Protein AF-A0A963Q4W6-F1 (afdb_monomer_lite)

Foldseek 3Di:
DQVLLCCCPVVVDDSVCPCVVPPCVVDVQCVQWDWDQDVVQSKIWIDRVNPDIKIWHQDPQPGIDIPDDPDDDDHDDDDDFDPVDDPPVSVDDDDPVPPDPPDDPVVVVVVVVVD

Sequence (115 aa):
AKGVCSAAFVAHRPVEGLLAAEVLPASPVLGLIDVTVHPQDQRVQARFAGWFAREAQWLPSRGCVLDIATGPVRPAVRPQPDLGRPWPQGEAALAPDAWGAGVDRAALQRVVQQA

pLDDT: mean 82.73, std 9.22, range [56.91, 95.19]

Structure (mmCIF, N/CA/C/O backbone):
data_AF-A0A963Q4W6-F1
#
_entry.id   AF-A0A963Q4W6-F1
#
loop_
_atom_site.group_PDB
_atom_site.id
_atom_site.type_symbol
_atom_site.label_atom_id
_atom_site.label_alt_id
_atom_site.label_comp_id
_atom_site.label_asym_id
_atom_site.label_entity_id
_atom_site.label_seq_id
_atom_site.pdbx_PDB_ins_code
_atom_site.Cartn_x
_atom_site.Cartn_y
_atom_site.Cartn_z
_atom_site.occupancy
_atom_site.B_iso_or_equiv
_atom_site.auth_seq_id
_atom_site.auth_comp_id
_atom_site.auth_asym_id
_atom_site.auth_atom_id
_atom_site.pdbx_PDB_model_num
ATOM 1 N N . ALA A 1 1 ? -6.679 -2.323 5.041 1.00 87.19 1 ALA A N 1
ATOM 2 C CA . ALA A 1 1 ? -5.462 -3.166 5.050 1.00 87.19 1 ALA A CA 1
ATOM 3 C C . ALA A 1 1 ? -4.255 -2.471 4.406 1.00 87.19 1 ALA A C 1
ATOM 5 O O . ALA A 1 1 ? -3.398 -2.013 5.147 1.00 87.19 1 ALA A O 1
ATOM 6 N N . LYS A 1 2 ? -4.182 -2.319 3.069 1.00 89.56 2 LYS A N 1
ATOM 7 C CA . LYS A 1 2 ? -2.983 -1.789 2.371 1.00 89.56 2 LYS A CA 1
ATOM 8 C C . LYS A 1 2 ? -2.496 -0.422 2.874 1.00 89.56 2 LYS A C 1
ATOM 10 O O . LYS A 1 2 ? -1.320 -0.299 3.182 1.00 89.56 2 LYS A O 1
ATOM 15 N N . GLY A 1 3 ? -3.382 0.573 2.986 1.00 88.38 3 GLY A N 1
ATOM 16 C CA . GLY A 1 3 ? -3.003 1.914 3.462 1.00 88.38 3 GLY A CA 1
ATOM 17 C C . GLY A 1 3 ? -2.400 1.895 4.870 1.00 88.38 3 GLY A C 1
ATOM 18 O O . GLY A 1 3 ? -1.311 2.415 5.080 1.00 88.38 3 GLY A O 1
ATOM 19 N N . VAL A 1 4 ? -3.055 1.190 5.798 1.00 89.44 4 VAL A N 1
ATOM 20 C CA . VAL A 1 4 ? -2.574 1.002 7.178 1.00 89.44 4 VAL A CA 1
ATOM 21 C C . VAL A 1 4 ? -1.232 0.261 7.212 1.00 89.44 4 VAL A C 1
ATOM 23 O O . VAL A 1 4 ? -0.328 0.691 7.915 1.00 89.44 4 VAL A O 1
ATOM 26 N N . CYS A 1 5 ? -1.061 -0.795 6.408 1.00 92.62 5 CYS A N 1
ATOM 27 C CA . CYS A 1 5 ? 0.218 -1.503 6.277 1.00 92.62 5 CYS A CA 1
ATOM 28 C C . CYS A 1 5 ? 1.333 -0.559 5.809 1.00 92.62 5 CYS A C 1
ATOM 30 O O . CYS A 1 5 ? 2.400 -0.523 6.417 1.00 92.62 5 CYS A O 1
ATOM 32 N N . SER A 1 6 ? 1.096 0.223 4.747 1.00 91.25 6 SER A N 1
ATOM 33 C CA . SER A 1 6 ? 2.100 1.158 4.229 1.00 91.25 6 SER A CA 1
ATOM 34 C C . SER A 1 6 ? 2.462 2.212 5.268 1.00 91.25 6 SER A C 1
ATOM 36 O O . SER A 1 6 ? 3.636 2.504 5.472 1.00 91.25 6 SER A O 1
ATOM 38 N N . ALA A 1 7 ? 1.469 2.762 5.960 1.00 90.44 7 ALA A N 1
ATOM 39 C CA . ALA A 1 7 ? 1.714 3.775 6.968 1.00 90.44 7 ALA A CA 1
ATOM 40 C C . ALA A 1 7 ? 2.501 3.212 8.171 1.00 90.44 7 ALA A C 1
ATOM 42 O O . ALA A 1 7 ? 3.445 3.854 8.623 1.00 90.44 7 ALA A O 1
ATOM 43 N N . ALA A 1 8 ? 2.192 1.991 8.617 1.00 90.94 8 ALA A N 1
ATOM 44 C CA . ALA A 1 8 ? 2.880 1.339 9.731 1.00 90.94 8 ALA A CA 1
ATOM 45 C C . ALA A 1 8 ? 4.301 0.854 9.383 1.00 90.94 8 ALA A C 1
ATOM 47 O O . ALA A 1 8 ? 5.233 1.081 10.148 1.00 90.94 8 ALA A O 1
ATOM 48 N N . PHE A 1 9 ? 4.492 0.190 8.236 1.00 92.25 9 PHE A N 1
ATOM 49 C CA . PHE A 1 9 ? 5.735 -0.542 7.935 1.00 92.25 9 PHE A CA 1
ATOM 50 C C . PHE A 1 9 ? 6.616 0.094 6.857 1.00 92.25 9 PHE A C 1
ATOM 52 O O . PHE A 1 9 ? 7.798 -0.226 6.787 1.00 92.25 9 PHE A O 1
ATOM 59 N N . VAL A 1 10 ? 6.072 0.974 6.008 1.00 90.56 10 VAL A N 1
ATOM 60 C CA . VAL A 1 10 ? 6.873 1.738 5.030 1.00 90.56 10 VAL A CA 1
ATOM 61 C C . VAL A 1 10 ? 7.195 3.124 5.579 1.00 90.56 10 VAL A C 1
ATOM 63 O O . VAL A 1 10 ? 8.341 3.551 5.526 1.00 90.56 10 VAL A O 1
ATOM 66 N N . ALA A 1 11 ? 6.194 3.818 6.123 1.00 90.50 11 ALA A N 1
ATOM 67 C CA . ALA A 1 11 ? 6.359 5.163 6.673 1.00 90.50 11 ALA A CA 1
ATOM 68 C C . ALA A 1 11 ? 6.677 5.186 8.180 1.00 90.50 11 ALA A C 1
ATOM 70 O O . ALA A 1 11 ? 6.863 6.267 8.730 1.00 90.50 11 ALA A O 1
ATOM 71 N N . HIS A 1 12 ? 6.728 4.023 8.844 1.00 89.38 12 HIS A N 1
ATOM 72 C CA . HIS A 1 12 ? 7.035 3.887 10.276 1.00 89.38 12 HIS A CA 1
ATOM 73 C C . HIS A 1 12 ? 6.182 4.777 11.197 1.00 89.38 12 HIS A C 1
ATOM 75 O O . HIS A 1 12 ? 6.663 5.292 12.207 1.00 89.38 12 HIS A O 1
ATOM 81 N N . ARG A 1 13 ? 4.904 4.976 10.856 1.00 89.12 13 ARG A N 1
ATOM 82 C CA . ARG A 1 13 ? 3.974 5.750 11.684 1.00 89.12 13 ARG A CA 1
ATOM 83 C C . ARG A 1 13 ? 3.427 4.897 12.834 1.00 89.12 13 ARG A C 1
ATOM 85 O O . ARG A 1 13 ? 3.189 3.704 12.630 1.00 89.12 13 ARG A O 1
ATOM 92 N N . PRO A 1 14 ? 3.176 5.500 14.012 1.00 87.19 14 PRO A N 1
ATOM 93 C CA . PRO A 1 14 ? 2.494 4.813 15.103 1.00 87.19 14 PRO A CA 1
ATOM 94 C C . PRO A 1 14 ? 1.106 4.363 14.643 1.00 87.19 14 PRO A C 1
ATOM 96 O O . PRO A 1 14 ? 0.402 5.094 13.941 1.00 87.19 14 PRO A O 1
ATOM 99 N N . VAL A 1 15 ? 0.737 3.136 15.002 1.00 80.50 15 VAL A N 1
ATOM 100 C CA . VAL A 1 15 ? -0.537 2.525 14.595 1.00 80.50 15 VAL A CA 1
ATOM 101 C C . VAL A 1 15 ? -1.689 3.124 15.403 1.00 80.50 15 VAL A C 1
ATOM 103 O O . VAL A 1 15 ? -2.813 3.241 14.906 1.00 80.50 15 VAL A O 1
ATOM 106 N N . GLU A 1 16 ? -1.402 3.548 16.632 1.00 79.62 16 GLU A N 1
ATOM 107 C CA . GLU A 1 16 ? -2.330 4.227 17.520 1.00 79.62 16 GLU A CA 1
ATOM 108 C C . GLU A 1 16 ? -2.857 5.506 16.854 1.00 79.62 16 GLU A C 1
ATOM 110 O O . GLU A 1 16 ? -2.107 6.407 16.486 1.00 79.62 16 GLU A O 1
ATOM 115 N N . GLY A 1 17 ? -4.177 5.583 16.665 1.00 74.12 17 GLY A N 1
ATOM 116 C CA . GLY A 1 17 ? -4.837 6.745 16.058 1.00 74.12 17 GLY A CA 1
ATOM 117 C C . GLY A 1 17 ? -4.746 6.832 14.530 1.00 74.12 17 GLY A C 1
ATOM 118 O O . GLY A 1 17 ? -5.390 7.697 13.939 1.00 74.12 17 GLY A O 1
ATOM 119 N N . LEU A 1 18 ? -4.038 5.918 13.861 1.00 77.50 18 LEU A N 1
ATOM 120 C CA . LEU A 1 18 ? -3.833 5.956 12.409 1.00 77.50 18 LEU A CA 1
ATOM 121 C C . LEU A 1 18 ? -5.145 5.835 11.624 1.00 77.50 18 LEU A C 1
ATOM 123 O O . LEU A 1 18 ? -5.367 6.563 10.659 1.00 77.50 18 LEU A O 1
ATOM 127 N N . LEU A 1 19 ? -6.054 4.964 12.068 1.00 75.19 19 LEU A N 1
ATOM 128 C CA . LEU A 1 19 ? -7.390 4.852 11.474 1.00 75.19 19 LEU A CA 1
ATOM 129 C C . LEU A 1 19 ? -8.218 6.126 11.645 1.00 75.19 19 LEU A C 1
ATOM 131 O O . LEU A 1 19 ? -8.892 6.551 10.708 1.00 75.19 19 LEU A O 1
ATOM 135 N N . ALA A 1 20 ? -8.164 6.732 12.830 1.00 76.31 20 ALA A N 1
ATOM 136 C CA . ALA A 1 20 ? -8.914 7.945 13.121 1.00 76.31 20 ALA A CA 1
ATOM 137 C C . ALA A 1 20 ? -8.400 9.140 12.310 1.00 76.31 20 ALA A C 1
ATOM 139 O O . ALA A 1 20 ? -9.199 9.957 11.867 1.00 76.31 20 ALA A O 1
ATOM 140 N N . ALA A 1 21 ? -7.087 9.215 12.081 1.00 73.00 21 ALA A N 1
ATOM 141 C CA . ALA A 1 21 ? -6.466 10.293 11.322 1.00 73.00 21 ALA A CA 1
ATOM 142 C C . ALA A 1 21 ? -6.633 10.142 9.798 1.00 73.00 21 ALA A C 1
ATOM 144 O O . ALA A 1 21 ? -6.843 11.136 9.113 1.00 73.00 21 ALA A O 1
ATOM 145 N N . GLU A 1 22 ? -6.542 8.921 9.261 1.00 68.94 22 GLU A N 1
ATOM 146 C CA . GLU A 1 22 ? -6.397 8.706 7.809 1.00 68.94 22 GLU A CA 1
ATOM 147 C C . GLU A 1 22 ? -7.614 8.041 7.151 1.00 68.94 22 GLU A C 1
ATOM 149 O O . GLU A 1 22 ? -7.811 8.164 5.944 1.00 68.94 22 GLU A O 1
ATOM 154 N N . VAL A 1 23 ? -8.420 7.291 7.910 1.00 70.50 23 VAL A N 1
ATOM 155 C CA . VAL A 1 23 ? -9.465 6.423 7.341 1.00 70.50 23 VAL A CA 1
ATOM 156 C C . VAL A 1 23 ? -10.863 6.949 7.643 1.00 70.50 23 VAL A C 1
ATOM 158 O O . VAL A 1 23 ? -11.664 7.111 6.726 1.00 70.50 23 VAL A O 1
ATOM 161 N N . LEU A 1 24 ? -11.166 7.253 8.904 1.00 73.44 24 LEU A N 1
ATOM 162 C CA . LEU A 1 24 ? -12.500 7.715 9.307 1.00 73.44 24 LEU A CA 1
ATOM 163 C C . LEU A 1 24 ? -12.939 9.052 8.674 1.00 73.44 24 LEU A C 1
ATOM 165 O O . LEU A 1 24 ? -14.122 9.163 8.349 1.00 73.44 24 LEU A O 1
ATOM 169 N N . PRO A 1 25 ? -12.052 10.039 8.424 1.00 78.12 25 PRO A N 1
ATOM 170 C CA . PRO A 1 25 ? -12.452 11.282 7.763 1.00 78.12 25 PRO A CA 1
ATOM 171 C C . PRO A 1 25 ? -12.914 11.079 6.316 1.00 78.12 25 PRO A C 1
ATOM 173 O O . PRO A 1 25 ? -13.700 11.876 5.812 1.00 78.12 25 PRO A O 1
ATOM 176 N N . ALA A 1 26 ? -12.452 10.016 5.643 1.00 77.69 26 ALA A N 1
ATOM 177 C CA . ALA A 1 26 ? -12.830 9.736 4.260 1.00 77.69 26 ALA A CA 1
ATOM 178 C C . ALA A 1 26 ? -14.282 9.245 4.144 1.00 77.69 26 ALA A C 1
ATOM 180 O O . ALA A 1 26 ? -14.953 9.539 3.156 1.00 77.69 26 ALA A O 1
ATOM 181 N N . SER A 1 27 ? -14.775 8.490 5.135 1.00 76.50 27 SER A N 1
ATOM 182 C CA . SER A 1 27 ? -16.191 8.132 5.246 1.00 76.50 27 SER A CA 1
ATOM 183 C C . SER A 1 27 ? -16.524 7.517 6.615 1.00 76.50 27 SER A C 1
ATOM 185 O O . SER A 1 27 ? -15.831 6.589 7.044 1.00 76.50 27 SER A O 1
ATOM 187 N N . PRO A 1 28 ? -17.642 7.913 7.257 1.00 77.06 28 PRO A N 1
ATOM 188 C CA . PRO A 1 28 ? -18.101 7.320 8.516 1.00 77.06 28 PRO A CA 1
ATOM 189 C C . PRO A 1 28 ? -18.358 5.809 8.432 1.00 77.06 28 PRO A C 1
ATOM 191 O O . PRO A 1 28 ? -18.192 5.098 9.421 1.00 77.06 28 PRO A O 1
ATOM 194 N N . VAL A 1 29 ? -18.725 5.291 7.250 1.00 79.44 29 VAL A N 1
ATOM 195 C CA . VAL A 1 29 ? -18.993 3.853 7.049 1.00 79.44 29 VAL A CA 1
ATOM 196 C C . VAL A 1 29 ? -17.745 2.993 7.266 1.00 79.44 29 VAL A C 1
ATOM 198 O O . VAL A 1 29 ? -17.848 1.815 7.600 1.00 79.44 29 VAL A O 1
ATOM 201 N N . LEU A 1 30 ? -16.553 3.580 7.117 1.00 73.56 30 LEU A N 1
ATOM 202 C CA . LEU A 1 30 ? -15.282 2.890 7.325 1.00 73.56 30 LEU A CA 1
ATOM 203 C C . LEU A 1 30 ? -15.023 2.590 8.808 1.00 73.56 30 LEU A C 1
ATOM 205 O O . LEU A 1 30 ? -14.176 1.753 9.103 1.00 73.56 30 LEU A O 1
ATOM 209 N N . GLY A 1 31 ? -15.787 3.188 9.731 1.00 74.75 31 GLY A N 1
ATOM 210 C CA . GLY A 1 31 ? -15.786 2.814 11.149 1.00 74.75 31 GLY A CA 1
ATOM 211 C C . GLY A 1 31 ? -16.310 1.401 11.424 1.00 74.75 31 GLY A C 1
ATOM 212 O O . GLY A 1 31 ? -16.059 0.861 12.494 1.00 74.75 31 GLY A O 1
ATOM 213 N N . LEU A 1 32 ? -16.986 0.772 10.456 1.00 80.19 32 LEU A N 1
ATOM 214 C CA . LEU A 1 32 ? -17.405 -0.636 10.526 1.00 80.19 32 LEU A CA 1
ATOM 215 C C . LEU A 1 32 ? -16.277 -1.620 10.168 1.00 80.19 32 LEU A C 1
ATOM 217 O O . LEU A 1 32 ? -16.495 -2.836 10.147 1.00 80.19 32 LEU A O 1
ATOM 221 N N . ILE A 1 33 ? -15.095 -1.105 9.818 1.00 81.44 33 ILE A N 1
ATOM 222 C CA . ILE A 1 33 ? -13.931 -1.915 9.482 1.00 81.44 33 ILE A CA 1
ATOM 223 C C . ILE A 1 33 ? -13.120 -2.149 10.747 1.00 81.44 33 ILE A C 1
ATOM 225 O O . ILE A 1 33 ? -12.501 -1.229 11.275 1.00 81.44 33 ILE A O 1
ATOM 229 N N . ASP A 1 34 ? -13.062 -3.405 11.169 1.00 85.75 34 ASP A N 1
ATOM 230 C CA . ASP A 1 34 ? -12.108 -3.833 12.182 1.00 85.75 34 ASP A CA 1
ATOM 231 C C . ASP A 1 34 ? -10.736 -4.031 11.528 1.00 85.75 34 ASP A C 1
ATOM 233 O O . ASP A 1 34 ? -10.627 -4.682 10.482 1.00 85.75 34 ASP A O 1
ATOM 237 N N . VAL A 1 35 ? -9.690 -3.438 12.102 1.00 87.56 35 VAL A N 1
ATOM 238 C CA . VAL A 1 35 ? -8.321 -3.549 11.588 1.00 87.56 35 VAL A CA 1
ATOM 239 C C . VAL A 1 35 ? -7.403 -4.042 12.683 1.00 87.56 35 VAL A C 1
ATOM 241 O O . VAL A 1 35 ? -7.226 -3.399 13.713 1.00 87.56 35 VAL A O 1
ATOM 244 N N . THR A 1 36 ? -6.734 -5.148 12.396 1.00 89.44 36 THR A N 1
ATOM 245 C CA . THR A 1 36 ? -5.735 -5.744 13.273 1.00 89.44 36 THR A CA 1
ATOM 246 C C . THR A 1 36 ? -4.367 -5.628 12.617 1.00 89.44 36 THR A C 1
ATOM 248 O O . THR A 1 36 ? -4.181 -6.011 11.458 1.00 89.44 36 THR A O 1
ATOM 251 N N . VAL A 1 37 ? -3.395 -5.096 13.353 1.00 89.81 37 VAL A N 1
ATOM 252 C CA . VAL A 1 37 ? -1.991 -5.063 12.932 1.00 89.81 37 VAL A CA 1
ATOM 253 C C . VAL A 1 37 ? -1.248 -6.177 13.657 1.00 89.81 37 VAL A C 1
ATOM 255 O O . VAL A 1 37 ? -1.352 -6.305 14.872 1.00 89.81 37 VAL A O 1
ATOM 258 N N . HIS A 1 38 ? -0.496 -6.976 12.907 1.00 90.88 38 HIS A N 1
ATOM 259 C CA . HIS A 1 38 ? 0.378 -8.037 13.396 1.00 90.88 38 HIS A CA 1
ATOM 260 C C . HIS A 1 38 ? 1.831 -7.592 13.174 1.00 90.88 38 HIS A C 1
ATOM 262 O O . HIS A 1 38 ? 2.358 -7.773 12.072 1.00 90.88 38 HIS A O 1
ATOM 268 N N . PRO A 1 39 ? 2.490 -6.978 14.175 1.00 88.50 39 PRO A N 1
ATOM 269 C CA . PRO A 1 39 ? 3.813 -6.387 13.984 1.00 88.50 39 PRO A CA 1
ATOM 270 C C . PRO A 1 39 ? 4.890 -7.429 13.676 1.00 88.50 39 PRO A C 1
ATOM 272 O O . PRO A 1 39 ? 5.749 -7.176 12.840 1.00 88.50 39 PRO A O 1
ATOM 275 N N . GLN A 1 40 ? 4.815 -8.606 14.309 1.00 88.94 40 GLN A N 1
ATOM 276 C CA . GLN A 1 40 ? 5.788 -9.688 14.112 1.00 88.94 40 GLN A CA 1
ATOM 277 C C . GLN A 1 40 ? 5.766 -10.238 12.679 1.00 88.94 40 GLN A C 1
ATOM 279 O O . GLN A 1 40 ? 6.820 -10.455 12.092 1.00 88.94 40 GLN A O 1
ATOM 284 N N . ASP A 1 41 ? 4.572 -10.376 12.097 1.00 88.12 41 ASP A N 1
ATOM 285 C CA . ASP A 1 41 ? 4.376 -10.872 10.727 1.00 88.12 41 ASP A CA 1
ATOM 286 C C . ASP A 1 41 ? 4.422 -9.749 9.671 1.00 88.12 41 ASP A C 1
ATOM 288 O O . ASP A 1 41 ? 4.195 -9.999 8.483 1.00 88.12 41 ASP A O 1
ATOM 292 N N . GLN A 1 42 ? 4.632 -8.503 10.119 1.00 92.12 42 GLN A N 1
ATOM 293 C CA . GLN A 1 42 ? 4.566 -7.266 9.335 1.00 92.12 42 GLN A CA 1
ATOM 294 C C . GLN A 1 42 ? 3.324 -7.212 8.431 1.00 92.12 42 GLN A C 1
ATOM 296 O O . GLN A 1 42 ? 3.378 -6.925 7.231 1.00 92.12 42 GLN A O 1
ATOM 301 N N . ARG A 1 43 ? 2.177 -7.532 9.034 1.00 91.06 43 ARG A N 1
ATOM 302 C CA . ARG A 1 43 ? 0.916 -7.816 8.348 1.00 91.06 43 ARG A CA 1
ATOM 303 C C . ARG A 1 43 ? -0.231 -7.019 8.951 1.00 91.06 43 ARG A C 1
ATOM 305 O O . ARG A 1 43 ? -0.263 -6.763 10.149 1.00 91.06 43 ARG A O 1
ATOM 312 N N . VAL A 1 44 ? -1.196 -6.640 8.123 1.00 91.88 44 VAL A N 1
ATOM 313 C CA . VAL A 1 44 ? -2.426 -5.952 8.520 1.00 91.88 44 VAL A CA 1
ATOM 314 C C . VAL A 1 44 ? -3.626 -6.671 7.931 1.00 91.88 44 VAL A C 1
ATOM 316 O O . VAL A 1 44 ? -3.750 -6.778 6.710 1.00 91.88 44 VAL A O 1
ATOM 319 N N . GLN A 1 45 ? -4.551 -7.073 8.792 1.00 91.56 45 GLN A N 1
ATOM 320 C CA . GLN A 1 45 ? -5.846 -7.608 8.402 1.00 91.56 45 GLN A CA 1
ATOM 321 C C . GLN A 1 45 ? -6.917 -6.529 8.578 1.00 91.56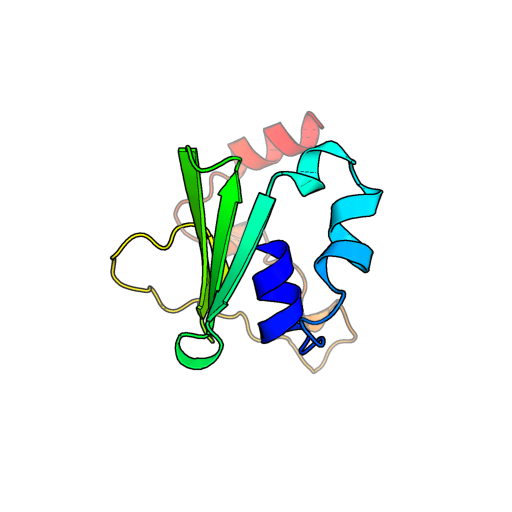 45 GLN A C 1
ATOM 323 O O . GLN A 1 45 ? -6.905 -5.791 9.557 1.00 91.56 45 GLN A O 1
ATOM 328 N N . ALA A 1 46 ? -7.833 -6.409 7.620 1.00 89.31 46 ALA A N 1
ATOM 329 C CA . ALA A 1 46 ? -9.009 -5.554 7.735 1.00 89.31 46 ALA A CA 1
ATOM 330 C C . ALA A 1 46 ? -10.269 -6.360 7.416 1.00 89.31 46 ALA A C 1
ATOM 332 O O . ALA A 1 46 ? -10.317 -7.024 6.378 1.00 89.31 46 ALA A O 1
ATOM 333 N N . ARG A 1 47 ? -11.280 -6.292 8.282 1.00 88.25 47 ARG A N 1
ATOM 334 C CA . ARG A 1 47 ? -12.548 -7.014 8.143 1.00 88.25 47 ARG A CA 1
ATOM 335 C C . ARG A 1 47 ? -13.702 -6.030 8.046 1.00 88.25 47 ARG A C 1
ATOM 337 O O . ARG A 1 47 ? -13.904 -5.233 8.952 1.00 88.25 47 ARG A O 1
ATOM 344 N N . PHE A 1 48 ? -14.488 -6.110 6.975 1.00 82.00 48 PHE A N 1
ATOM 345 C CA . PHE A 1 48 ? -15.707 -5.308 6.848 1.00 82.00 48 PHE A CA 1
ATOM 346 C C . PHE A 1 48 ? -16.886 -6.060 7.469 1.00 82.00 48 PHE A C 1
ATOM 348 O O . PHE A 1 48 ? -17.265 -7.122 6.966 1.00 82.00 48 PHE A O 1
ATOM 355 N N . ALA A 1 49 ? -17.422 -5.538 8.578 1.00 73.00 49 ALA A N 1
ATOM 356 C CA . ALA A 1 49 ? -18.593 -6.064 9.291 1.00 73.00 49 ALA A CA 1
ATOM 357 C C . ALA A 1 49 ? -18.557 -7.575 9.631 1.00 73.00 49 ALA A C 1
ATOM 359 O O . ALA A 1 49 ? -19.592 -8.164 9.922 1.00 73.00 49 ALA A O 1
ATOM 360 N N . GLY A 1 50 ? -17.383 -8.220 9.587 1.00 67.00 50 GLY A N 1
ATOM 361 C CA . GLY A 1 50 ? -17.185 -9.652 9.850 1.00 67.00 50 GLY A CA 1
ATOM 362 C C . GLY A 1 50 ? -17.184 -10.580 8.624 1.00 67.00 50 GLY A C 1
ATOM 363 O O . GLY A 1 50 ? -16.727 -11.715 8.763 1.00 67.00 50 GLY A O 1
ATOM 364 N N . TRP A 1 51 ? -17.600 -10.112 7.440 1.00 68.56 51 TRP A N 1
ATOM 365 C CA . TRP A 1 51 ? -17.926 -10.970 6.283 1.00 68.56 51 TRP A CA 1
ATOM 366 C C . TRP A 1 51 ? -16.749 -11.157 5.324 1.00 68.56 51 TRP A C 1
ATOM 368 O O . TRP A 1 51 ? -16.526 -12.252 4.818 1.00 68.56 51 TRP A O 1
ATOM 378 N N . PHE A 1 52 ? -15.968 -10.097 5.097 1.00 74.25 52 PHE A N 1
ATOM 379 C CA . PHE A 1 52 ? -14.852 -10.111 4.151 1.00 74.25 52 PHE A CA 1
ATOM 380 C C . PHE A 1 52 ? -13.582 -9.617 4.831 1.00 74.25 52 PHE A C 1
ATOM 382 O O . PHE A 1 52 ? -13.532 -8.481 5.305 1.00 74.25 52 PHE A O 1
ATOM 389 N N . ALA A 1 53 ? -12.563 -10.476 4.873 1.00 82.00 53 ALA A N 1
ATOM 390 C CA . ALA A 1 53 ? -11.229 -10.127 5.334 1.00 82.00 53 ALA A CA 1
ATOM 391 C C . ALA A 1 53 ? -10.333 -9.838 4.127 1.00 82.00 53 ALA A C 1
ATOM 393 O O . ALA A 1 53 ? -10.297 -10.607 3.169 1.00 82.00 53 ALA A O 1
ATOM 394 N N . ARG A 1 54 ? -9.611 -8.722 4.181 1.00 88.19 54 ARG A N 1
ATOM 395 C CA . ARG A 1 54 ? -8.545 -8.383 3.237 1.00 88.19 54 ARG A CA 1
ATOM 396 C C . ARG A 1 54 ? -7.258 -8.244 4.014 1.00 88.19 54 ARG A C 1
ATOM 398 O O . ARG A 1 54 ? -7.242 -7.627 5.082 1.00 88.19 54 ARG A O 1
ATOM 405 N N . GLU A 1 55 ? -6.187 -8.782 3.465 1.00 91.19 55 GLU A N 1
ATOM 406 C CA . GLU A 1 55 ? -4.897 -8.805 4.136 1.00 91.19 55 GLU A CA 1
ATOM 407 C C . GLU A 1 55 ? -3.874 -8.020 3.330 1.00 91.19 55 GLU A C 1
ATOM 409 O O . GLU A 1 55 ? -3.862 -8.058 2.104 1.00 91.19 55 GLU A O 1
ATOM 414 N N . ALA A 1 56 ? -3.016 -7.278 4.018 1.00 92.75 56 ALA A N 1
ATOM 415 C CA . ALA A 1 56 ? -1.828 -6.703 3.420 1.00 92.75 56 ALA A CA 1
ATOM 416 C C . ALA A 1 56 ? -0.601 -7.100 4.229 1.00 92.75 56 ALA A C 1
ATOM 418 O O . ALA A 1 56 ? -0.629 -7.034 5.454 1.00 92.75 56 ALA A O 1
ATOM 419 N N . GLN A 1 57 ? 0.483 -7.452 3.551 1.00 92.88 57 GLN A N 1
ATOM 420 C CA . GLN A 1 57 ? 1.753 -7.775 4.189 1.00 92.88 57 GLN A CA 1
ATOM 421 C C . GLN A 1 57 ? 2.867 -6.938 3.578 1.00 92.88 57 GLN A C 1
ATOM 423 O O . GLN A 1 57 ? 2.921 -6.732 2.359 1.00 92.88 57 GLN A O 1
ATOM 428 N N . TRP A 1 58 ? 3.739 -6.430 4.441 1.00 91.81 58 TRP A N 1
ATOM 429 C CA . TRP A 1 58 ? 4.953 -5.755 4.034 1.00 91.81 58 TRP A CA 1
ATOM 430 C C . TRP A 1 58 ? 5.983 -6.776 3.574 1.00 91.81 58 TRP A C 1
ATOM 432 O O . TRP A 1 58 ? 6.255 -7.769 4.241 1.00 91.81 58 TRP A O 1
ATOM 442 N N . LEU A 1 59 ? 6.571 -6.504 2.418 1.00 87.88 59 LEU A N 1
ATOM 443 C CA . LEU A 1 59 ? 7.665 -7.271 1.863 1.00 87.88 59 LEU A CA 1
ATOM 444 C C . LEU A 1 59 ? 8.812 -6.315 1.536 1.00 87.88 59 LEU A C 1
ATOM 446 O O . LEU A 1 59 ? 8.575 -5.338 0.816 1.00 87.88 59 LEU A O 1
ATOM 450 N N . PRO A 1 60 ? 10.057 -6.616 1.945 1.00 82.94 60 PRO A N 1
ATOM 451 C CA . PRO A 1 60 ? 11.195 -5.719 1.742 1.00 82.94 60 PRO A CA 1
ATOM 452 C C . PRO A 1 60 ? 11.369 -5.232 0.295 1.00 82.94 60 PRO A C 1
ATOM 454 O O . PRO A 1 60 ? 11.735 -4.086 0.053 1.00 82.94 60 PRO A O 1
ATOM 457 N N . SER A 1 61 ? 11.081 -6.087 -0.689 1.00 80.50 61 SER A N 1
ATOM 458 C CA . SER A 1 61 ? 11.256 -5.782 -2.113 1.00 80.50 61 SER A CA 1
ATOM 459 C C . SER A 1 61 ? 10.022 -5.195 -2.805 1.00 80.50 61 SER A C 1
ATOM 461 O O . SER A 1 61 ? 10.140 -4.735 -3.939 1.00 80.50 61 SER A O 1
ATOM 463 N N . ARG A 1 62 ? 8.841 -5.229 -2.171 1.00 82.31 62 ARG A N 1
ATOM 464 C CA . ARG A 1 62 ? 7.558 -4.860 -2.809 1.00 82.31 62 ARG A CA 1
ATOM 465 C C . ARG A 1 62 ? 6.720 -3.862 -2.004 1.00 82.31 62 ARG A C 1
ATOM 467 O O . ARG A 1 62 ? 5.661 -3.448 -2.472 1.00 82.31 62 ARG A O 1
ATOM 474 N N . GLY A 1 63 ? 7.169 -3.480 -0.810 1.00 88.62 63 GLY A N 1
ATOM 475 C CA . GLY A 1 63 ? 6.361 -2.717 0.137 1.00 88.62 63 GLY A CA 1
ATOM 476 C C . GLY A 1 63 ? 5.136 -3.517 0.588 1.00 88.62 63 GLY A C 1
ATOM 477 O O . GLY A 1 63 ? 5.179 -4.744 0.659 1.00 88.62 63 GLY A O 1
ATOM 478 N N . CYS A 1 64 ? 4.032 -2.831 0.885 1.00 91.31 64 CYS A N 1
ATOM 479 C CA . CYS A 1 64 ? 2.792 -3.477 1.313 1.00 91.31 64 CYS A CA 1
ATOM 480 C C . CYS A 1 64 ? 1.945 -3.981 0.137 1.00 91.31 64 CYS A C 1
ATOM 482 O O . CYS A 1 64 ? 1.352 -3.203 -0.628 1.00 91.31 64 CYS A O 1
ATOM 484 N N . VAL A 1 65 ? 1.851 -5.304 0.026 1.00 90.31 65 VAL A N 1
ATOM 485 C CA . VAL A 1 65 ? 1.093 -6.015 -1.009 1.00 90.31 65 VAL A CA 1
ATOM 486 C C . VAL A 1 65 ? -0.229 -6.497 -0.422 1.00 90.31 65 VAL A C 1
ATOM 488 O O . VAL A 1 65 ? -0.246 -7.024 0.684 1.00 90.31 65 VAL A O 1
ATOM 491 N N . LEU A 1 66 ? -1.326 -6.279 -1.151 1.00 90.00 66 LEU A N 1
ATOM 492 C CA . LEU A 1 66 ? -2.661 -6.751 -0.778 1.00 90.00 66 LEU A CA 1
ATOM 493 C C . LEU A 1 66 ? -2.857 -8.178 -1.300 1.00 90.00 66 LEU A C 1
ATOM 495 O O . LEU A 1 66 ? -2.477 -8.439 -2.439 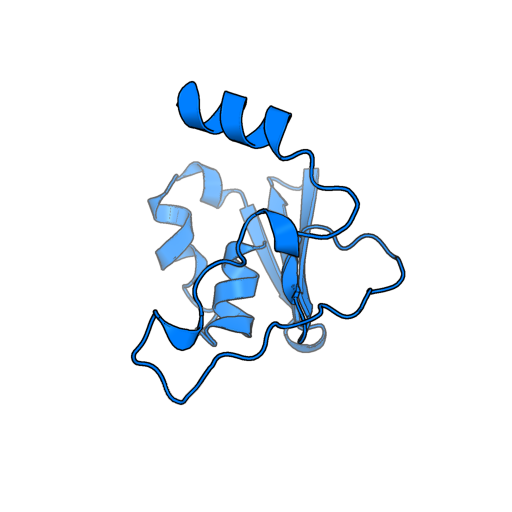1.00 90.00 66 LEU A O 1
ATOM 499 N N . ASP A 1 67 ? -3.462 -9.041 -0.486 1.00 80.38 67 ASP A N 1
ATOM 500 C CA . ASP A 1 67 ? -3.876 -10.404 -0.824 1.00 80.38 67 ASP A CA 1
ATOM 501 C C . ASP A 1 67 ? -2.752 -11.180 -1.537 1.00 80.38 67 ASP A C 1
ATOM 503 O O . ASP A 1 67 ? -2.887 -11.576 -2.697 1.00 80.38 67 ASP A O 1
ATOM 507 N N . ILE A 1 68 ? -1.598 -11.335 -0.866 1.00 70.75 68 ILE A N 1
ATOM 508 C CA . ILE A 1 68 ? -0.449 -12.067 -1.419 1.00 70.75 68 ILE A CA 1
ATOM 509 C C . ILE A 1 68 ? -0.913 -13.452 -1.873 1.00 70.75 68 ILE A C 1
ATOM 511 O O . ILE A 1 68 ? -1.230 -14.320 -1.063 1.00 70.75 68 ILE A O 1
ATOM 515 N N . ALA A 1 69 ? -0.904 -13.668 -3.187 1.00 62.22 69 ALA A N 1
ATOM 516 C CA . ALA A 1 69 ? -0.987 -15.005 -3.739 1.00 62.22 69 ALA A CA 1
ATOM 517 C C . ALA A 1 69 ? 0.267 -15.780 -3.316 1.00 62.22 69 ALA A C 1
ATOM 519 O O . ALA A 1 69 ? 1.393 -15.297 -3.482 1.00 62.22 69 ALA A O 1
ATOM 520 N N . THR A 1 70 ? 0.082 -16.986 -2.785 1.00 57.06 70 THR A N 1
ATOM 521 C CA . THR A 1 70 ? 1.180 -17.915 -2.517 1.00 57.06 70 THR A CA 1
ATOM 522 C C . THR A 1 70 ? 1.828 -18.291 -3.848 1.00 57.06 70 THR A C 1
ATOM 524 O O . THR A 1 70 ? 1.245 -19.021 -4.647 1.00 57.06 70 THR A O 1
ATOM 527 N N . GLY A 1 71 ? 3.013 -17.755 -4.124 1.00 61.09 71 GLY A N 1
ATOM 528 C CA . GLY A 1 71 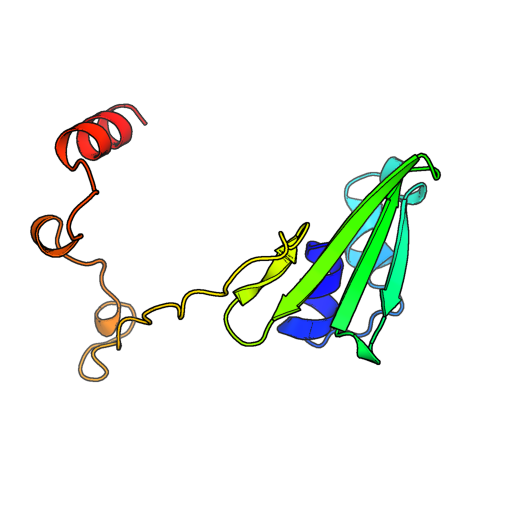? 3.718 -17.992 -5.378 1.00 61.09 71 GLY A CA 1
ATOM 529 C C . GLY A 1 71 ? 5.140 -17.434 -5.359 1.00 61.09 71 GLY A C 1
ATOM 530 O O . GLY A 1 71 ? 5.473 -16.616 -4.496 1.00 61.09 71 GLY A O 1
ATOM 531 N N . PRO A 1 72 ? 6.000 -17.876 -6.292 1.00 56.91 72 PRO A N 1
ATOM 532 C CA . PRO A 1 72 ? 7.395 -17.460 -6.330 1.00 56.91 72 PRO A CA 1
ATOM 533 C C . PRO A 1 72 ? 7.505 -15.947 -6.548 1.00 56.91 72 PRO A C 1
ATOM 535 O O . PRO A 1 72 ? 6.997 -15.390 -7.524 1.00 56.91 72 PRO A O 1
ATOM 538 N N . VAL A 1 73 ? 8.193 -15.270 -5.628 1.00 62.69 73 VAL A N 1
ATOM 539 C CA . VAL A 1 73 ? 8.504 -13.844 -5.746 1.00 62.69 73 VAL A CA 1
ATOM 540 C C . VAL A 1 73 ? 9.588 -13.685 -6.808 1.00 62.69 73 VAL A C 1
ATOM 542 O O . VAL A 1 73 ? 10.733 -14.075 -6.590 1.00 62.69 73 VAL A O 1
ATOM 545 N N . ARG A 1 74 ? 9.247 -13.110 -7.968 1.00 63.25 74 ARG A N 1
ATOM 546 C CA . ARG A 1 74 ? 10.270 -12.721 -8.950 1.00 63.25 74 ARG A CA 1
ATOM 547 C C . ARG A 1 74 ? 11.036 -11.503 -8.419 1.00 63.25 74 ARG A C 1
ATOM 549 O O . ARG A 1 74 ? 10.391 -10.556 -7.958 1.00 63.25 74 ARG A O 1
ATOM 556 N N . PRO A 1 75 ? 12.379 -11.493 -8.488 1.00 64.62 75 PRO A N 1
ATOM 557 C CA . PRO A 1 75 ? 13.159 -10.306 -8.171 1.00 64.62 75 PRO A CA 1
ATOM 558 C C . PRO A 1 75 ? 12.726 -9.156 -9.081 1.00 64.62 75 PRO A C 1
ATOM 560 O O . PRO A 1 75 ? 12.654 -9.318 -10.300 1.00 64.62 75 PRO A O 1
ATOM 563 N N . ALA A 1 76 ? 12.430 -7.998 -8.495 1.00 63.91 76 ALA A N 1
ATOM 564 C CA . ALA A 1 76 ? 12.233 -6.788 -9.276 1.00 63.91 76 ALA A CA 1
ATOM 565 C C . ALA A 1 76 ? 13.602 -6.309 -9.777 1.00 63.91 76 ALA A C 1
ATOM 567 O O . ALA A 1 76 ? 14.505 -6.067 -8.973 1.00 63.91 76 ALA A O 1
ATOM 568 N N . VAL A 1 77 ? 13.758 -6.169 -11.094 1.00 69.50 77 VAL A N 1
ATOM 569 C CA . VAL A 1 77 ? 14.923 -5.491 -11.672 1.00 69.50 77 VAL A CA 1
ATOM 570 C C . VAL A 1 77 ? 14.735 -4.002 -11.422 1.00 69.50 77 VAL A C 1
ATOM 572 O O . VAL A 1 77 ? 13.776 -3.407 -11.912 1.00 69.50 77 VAL A O 1
ATOM 575 N N . ARG A 1 78 ? 15.618 -3.410 -10.617 1.00 68.62 78 ARG A N 1
ATOM 576 C CA . ARG A 1 78 ? 15.600 -1.972 -10.352 1.00 68.62 78 ARG A CA 1
ATOM 577 C C . ARG A 1 78 ? 16.543 -1.299 -11.356 1.00 68.62 78 ARG A C 1
ATOM 579 O O . ARG A 1 78 ? 17.730 -1.627 -11.328 1.00 68.62 78 ARG A O 1
ATOM 586 N N . PRO A 1 79 ? 16.059 -0.415 -12.246 1.00 70.75 79 PRO A N 1
ATOM 587 C CA . PRO A 1 79 ? 16.955 0.352 -13.099 1.00 70.75 79 PRO A CA 1
ATOM 588 C C . PRO A 1 79 ? 17.863 1.209 -12.211 1.00 70.75 79 PRO A C 1
ATOM 590 O O . PRO A 1 79 ? 17.412 1.775 -11.212 1.00 70.75 79 PRO A O 1
ATOM 593 N N . GLN A 1 80 ? 19.152 1.243 -12.535 1.00 80.06 80 GLN A N 1
ATOM 594 C CA . GLN A 1 80 ? 20.117 2.062 -11.812 1.00 80.06 80 GLN A CA 1
ATOM 595 C C . GLN A 1 80 ? 20.081 3.486 -12.373 1.00 80.06 80 GLN A C 1
ATOM 597 O O . GLN A 1 80 ? 20.187 3.643 -13.591 1.00 80.06 80 GLN A O 1
ATOM 602 N N . PRO A 1 81 ? 19.906 4.507 -11.517 1.00 84.44 81 PRO A N 1
ATOM 603 C CA . PRO A 1 81 ? 19.882 5.890 -11.961 1.00 84.44 81 PRO A CA 1
ATOM 604 C C . PRO A 1 81 ? 21.278 6.348 -12.401 1.00 84.44 81 PRO A C 1
ATOM 606 O O . PRO A 1 81 ? 22.285 5.966 -11.799 1.00 84.44 81 PRO A O 1
ATOM 609 N N . ASP A 1 82 ? 21.336 7.203 -13.421 1.00 85.94 82 ASP A N 1
ATOM 610 C CA . ASP A 1 82 ? 22.561 7.914 -13.796 1.00 85.94 82 ASP A CA 1
ATOM 611 C C . ASP A 1 82 ? 22.804 9.068 -12.811 1.00 85.94 82 ASP A C 1
ATOM 613 O O . ASP A 1 82 ? 22.248 10.158 -12.947 1.00 85.94 82 ASP A O 1
ATOM 617 N N . LEU A 1 83 ? 23.650 8.814 -11.806 1.00 90.00 83 LEU A N 1
ATOM 618 C CA . LEU A 1 83 ? 24.011 9.784 -10.765 1.00 90.00 83 LEU A CA 1
ATOM 619 C C . LEU A 1 83 ? 24.831 10.977 -11.292 1.00 90.00 83 LEU A C 1
ATOM 621 O O . LEU A 1 83 ? 25.049 11.933 -10.550 1.00 90.00 83 LEU A O 1
ATOM 625 N N . GLY A 1 84 ? 25.297 10.938 -12.546 1.00 93.06 84 GLY A N 1
ATOM 626 C CA . GLY A 1 84 ? 25.985 12.056 -13.195 1.00 93.06 84 GLY A CA 1
ATOM 627 C C . GLY A 1 84 ? 25.039 13.143 -13.713 1.00 93.06 84 GLY A C 1
ATOM 628 O O . GLY A 1 84 ? 25.501 14.190 -14.167 1.00 93.06 84 GLY A O 1
ATOM 629 N N . ARG A 1 85 ? 23.722 12.916 -13.658 1.00 90.06 85 ARG A N 1
ATOM 630 C CA . ARG A 1 85 ? 22.697 13.852 -14.128 1.00 90.06 85 ARG A CA 1
ATOM 631 C C . ARG A 1 85 ? 21.855 14.380 -12.966 1.00 90.06 85 ARG A C 1
ATOM 633 O O . ARG A 1 85 ? 21.652 13.664 -11.987 1.00 90.06 85 ARG A O 1
ATOM 640 N N . PRO A 1 86 ? 21.332 15.617 -13.066 1.00 89.88 86 PRO A N 1
ATOM 641 C CA . PRO A 1 86 ? 20.379 16.115 -12.085 1.00 89.88 86 PRO A CA 1
ATOM 642 C C . PRO A 1 86 ? 19.123 15.235 -12.031 1.00 89.88 86 PRO A C 1
ATOM 644 O O . PRO A 1 86 ? 18.799 14.513 -12.975 1.00 89.88 86 PRO A O 1
ATOM 647 N N . TRP A 1 87 ? 18.416 15.296 -10.906 1.00 82.19 87 TRP A N 1
ATOM 648 C CA . TRP A 1 87 ? 17.100 14.680 -10.773 1.00 82.19 87 TRP A CA 1
ATOM 649 C C . TRP A 1 87 ? 16.050 15.534 -11.507 1.00 82.19 87 TRP A C 1
ATOM 651 O O . TRP A 1 87 ? 16.045 16.756 -11.312 1.00 82.19 87 TRP A O 1
ATOM 661 N N . PRO A 1 88 ? 15.135 14.946 -12.308 1.00 83.94 88 PRO A N 1
ATOM 662 C CA . PRO A 1 88 ? 14.917 13.510 -12.556 1.00 83.94 88 PRO A CA 1
ATOM 663 C C . PRO A 1 88 ? 15.591 12.965 -13.837 1.00 83.94 88 PRO A C 1
ATOM 665 O O . PRO A 1 88 ? 15.210 11.916 -14.352 1.00 83.94 88 PRO A O 1
ATOM 668 N N . GLN A 1 89 ? 16.556 13.677 -14.427 1.00 85.81 89 GLN A N 1
ATOM 669 C CA . GLN A 1 89 ? 17.176 13.297 -15.705 1.00 85.81 89 GLN A CA 1
ATOM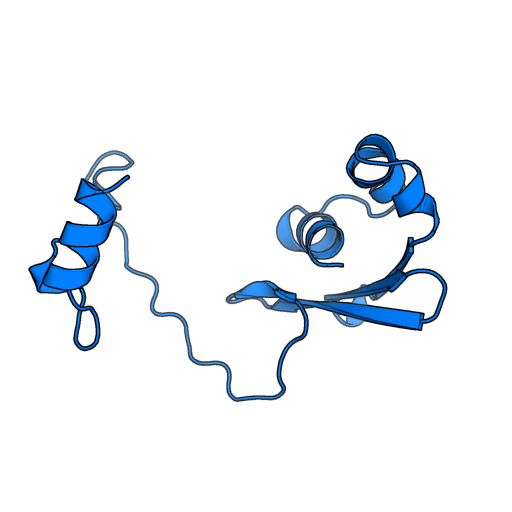 670 C C . GLN A 1 89 ? 18.017 12.012 -15.618 1.00 85.81 89 GLN A C 1
ATOM 672 O O . GLN A 1 89 ? 18.212 11.352 -16.641 1.00 85.81 89 GLN A O 1
ATOM 677 N N . GLY A 1 90 ? 18.498 11.654 -14.424 1.00 86.06 90 GLY A N 1
ATOM 678 C CA . GLY A 1 90 ? 19.167 10.379 -14.150 1.00 86.06 90 GLY A CA 1
ATOM 679 C C . GLY A 1 90 ? 18.222 9.172 -14.088 1.00 86.06 90 GLY A C 1
ATOM 680 O O . GLY A 1 90 ? 18.677 8.037 -14.210 1.00 86.06 90 GLY A O 1
ATOM 681 N N . GLU A 1 91 ? 16.914 9.404 -13.945 1.00 85.44 91 GLU A N 1
ATOM 682 C CA . GLU A 1 91 ? 15.867 8.371 -13.884 1.00 85.44 91 GLU A CA 1
ATOM 683 C C . GLU A 1 91 ? 14.848 8.515 -15.021 1.00 85.44 91 GLU A C 1
ATOM 685 O O . GLU A 1 91 ? 13.706 8.061 -14.907 1.00 85.44 91 GLU A O 1
ATOM 690 N N . ALA A 1 92 ? 15.242 9.169 -16.117 1.00 78.19 92 ALA A N 1
ATOM 691 C CA . ALA A 1 92 ? 14.375 9.355 -17.269 1.00 78.19 92 ALA A CA 1
ATOM 692 C C . ALA A 1 92 ? 13.804 8.011 -17.748 1.00 78.19 92 ALA A C 1
ATOM 694 O O . ALA A 1 92 ? 14.488 6.982 -17.747 1.00 78.19 92 ALA A O 1
ATOM 695 N N . ALA A 1 93 ? 12.537 8.032 -18.171 1.00 79.06 93 ALA A N 1
ATOM 696 C CA . ALA A 1 93 ? 11.893 6.854 -18.730 1.00 79.06 93 ALA A CA 1
ATOM 697 C C . ALA A 1 93 ? 12.737 6.286 -19.878 1.00 79.06 93 ALA A C 1
ATOM 699 O O . ALA A 1 93 ? 13.284 7.030 -20.695 1.00 79.06 93 ALA A O 1
ATOM 700 N N . LEU A 1 94 ? 12.813 4.956 -19.944 1.00 79.31 94 LEU A N 1
ATOM 701 C CA . LEU A 1 94 ? 13.452 4.274 -21.061 1.00 79.31 94 LEU A CA 1
ATOM 702 C C . LEU A 1 94 ? 12.812 4.735 -22.373 1.00 79.31 94 LEU A C 1
ATOM 704 O O . LEU A 1 94 ? 11.588 4.890 -22.454 1.00 79.31 94 LEU A O 1
ATOM 708 N N . ALA A 1 95 ? 13.632 4.926 -23.403 1.00 84.69 95 ALA A N 1
ATOM 709 C CA . ALA A 1 95 ? 13.125 5.181 -24.741 1.00 84.69 95 ALA A CA 1
ATOM 710 C C . ALA A 1 95 ? 12.259 3.986 -25.210 1.00 84.69 95 ALA A C 1
ATOM 712 O O . ALA A 1 95 ? 12.495 2.857 -24.765 1.00 84.69 95 ALA A O 1
ATOM 713 N N . PRO A 1 96 ? 11.231 4.195 -26.059 1.00 85.75 96 PRO A N 1
ATOM 714 C CA . PRO A 1 96 ? 10.269 3.143 -26.405 1.00 85.75 96 PRO A CA 1
ATOM 715 C C . PRO A 1 96 ? 10.885 1.857 -26.966 1.00 85.75 96 PRO A C 1
ATOM 717 O O . PRO A 1 96 ? 10.364 0.761 -26.776 1.00 85.75 96 PRO A O 1
ATOM 720 N N . ASP A 1 97 ? 12.002 1.977 -27.669 1.00 85.12 97 ASP A N 1
ATOM 721 C CA . ASP A 1 97 ? 12.817 0.877 -28.177 1.00 85.12 97 ASP A CA 1
ATOM 722 C C . ASP A 1 97 ? 13.468 0.013 -27.090 1.00 85.12 97 ASP A C 1
ATOM 724 O O . ASP A 1 97 ? 13.715 -1.167 -27.331 1.00 85.12 97 ASP A O 1
ATOM 728 N N . ALA A 1 98 ? 13.644 0.545 -25.882 1.00 85.12 98 ALA A N 1
ATOM 729 C CA . ALA A 1 98 ? 14.218 -0.149 -24.735 1.00 85.12 98 ALA A CA 1
ATOM 730 C C . ALA A 1 98 ? 13.176 -0.766 -23.773 1.00 85.12 98 ALA A C 1
ATOM 732 O O . ALA A 1 98 ? 13.556 -1.313 -22.741 1.00 85.12 98 ALA A O 1
ATOM 733 N N . TRP A 1 99 ? 11.871 -0.728 -24.080 1.00 85.88 99 TRP A N 1
ATOM 734 C CA . TRP A 1 99 ? 10.808 -1.237 -23.184 1.00 85.88 99 TRP A CA 1
ATOM 735 C C . TRP A 1 99 ? 10.758 -2.770 -23.030 1.00 85.88 99 TRP A C 1
ATOM 737 O O . TRP A 1 99 ? 10.057 -3.281 -22.158 1.00 85.88 99 TRP A O 1
ATOM 747 N N . GLY A 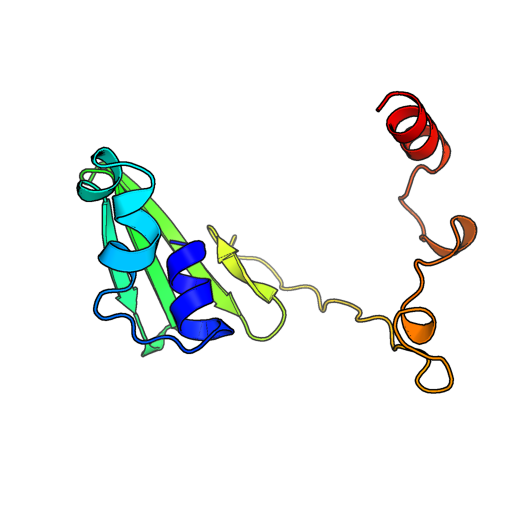1 100 ? 11.537 -3.507 -23.824 1.00 81.44 100 GLY A N 1
ATOM 748 C CA . GLY A 1 100 ? 11.641 -4.964 -23.745 1.00 81.44 100 GLY A CA 1
ATOM 749 C C . GLY A 1 100 ? 10.524 -5.715 -24.480 1.00 81.44 100 GLY A C 1
ATOM 750 O O . GLY A 1 100 ? 9.563 -5.142 -24.996 1.00 81.44 100 GLY A O 1
ATOM 751 N N . ALA A 1 101 ? 10.679 -7.037 -24.565 1.00 79.88 101 ALA A N 1
ATOM 752 C CA . ALA A 1 101 ? 9.710 -7.910 -25.219 1.00 79.88 101 ALA A CA 1
ATOM 753 C C . ALA A 1 101 ? 8.407 -7.993 -24.401 1.00 79.88 101 ALA A C 1
ATOM 755 O O . ALA A 1 101 ? 8.442 -8.200 -23.190 1.00 79.88 101 ALA A O 1
ATOM 756 N N . GLY A 1 102 ? 7.259 -7.854 -25.073 1.00 84.62 102 GLY A N 1
ATOM 757 C CA . GLY A 1 102 ? 5.927 -7.921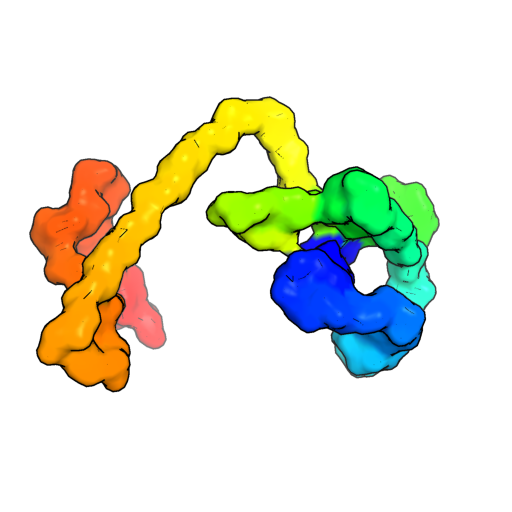 -24.453 1.00 84.62 102 GLY A CA 1
ATOM 758 C C . GLY A 1 102 ? 5.215 -6.575 -24.283 1.00 84.62 102 GLY A C 1
ATOM 759 O O . GLY A 1 102 ? 4.047 -6.565 -23.905 1.00 84.62 102 GLY A O 1
ATOM 760 N N . VAL A 1 103 ? 5.869 -5.452 -24.602 1.00 90.12 103 VAL A N 1
ATOM 761 C CA . VAL A 1 103 ? 5.232 -4.127 -24.613 1.00 90.12 103 VAL A CA 1
ATOM 762 C C . VAL A 1 103 ? 4.803 -3.758 -26.038 1.00 90.12 103 VAL A C 1
ATOM 764 O O . VAL A 1 103 ? 5.640 -3.486 -26.901 1.00 90.12 103 VAL A O 1
ATOM 767 N N . ASP A 1 104 ? 3.491 -3.730 -26.296 1.00 92.06 104 ASP A N 1
ATOM 768 C CA . ASP A 1 104 ? 2.933 -3.267 -27.575 1.00 92.06 104 ASP A CA 1
ATOM 769 C C . ASP A 1 104 ? 2.924 -1.734 -27.628 1.00 92.06 104 ASP A C 1
ATOM 771 O O . ASP A 1 104 ? 2.004 -1.056 -27.159 1.00 92.06 104 ASP A O 1
ATOM 775 N N . ARG A 1 105 ? 3.985 -1.188 -28.224 1.00 90.56 105 ARG A N 1
ATOM 776 C CA . ARG A 1 105 ? 4.186 0.254 -28.401 1.00 90.56 105 ARG A CA 1
ATOM 777 C C . ARG A 1 105 ? 3.053 0.923 -29.175 1.00 90.56 105 ARG A C 1
ATOM 779 O O . ARG A 1 105 ? 2.641 2.021 -28.810 1.00 90.56 105 ARG A O 1
ATOM 786 N N . ALA A 1 106 ? 2.555 0.274 -30.225 1.00 91.00 106 ALA A N 1
ATOM 787 C CA . ALA A 1 106 ? 1.543 0.857 -31.097 1.00 91.00 106 ALA A CA 1
ATOM 788 C C . ALA A 1 106 ? 0.173 0.892 -30.410 1.00 91.00 106 ALA A C 1
ATOM 790 O O . ALA A 1 106 ? -0.590 1.844 -30.580 1.00 91.00 106 ALA A O 1
ATOM 791 N N . ALA A 1 107 ? -0.157 -0.130 -29.617 1.00 92.88 107 ALA A N 1
ATOM 792 C CA . ALA A 1 107 ? -1.339 -0.099 -28.763 1.00 92.88 107 ALA A CA 1
ATOM 793 C C . ALA A 1 107 ? -1.233 0.993 -27.688 1.00 92.88 107 ALA A C 1
ATOM 795 O O . ALA A 1 107 ? -2.160 1.785 -27.542 1.00 92.88 107 ALA A O 1
ATOM 796 N N . LEU A 1 108 ? -0.091 1.092 -27.000 1.00 90.50 108 LEU A N 1
ATOM 797 C CA . LEU A 1 108 ? 0.143 2.116 -25.976 1.00 90.50 108 LEU A CA 1
ATOM 798 C C . LEU A 1 108 ? 0.043 3.543 -26.528 1.00 90.50 108 LEU A C 1
ATOM 800 O O . LEU A 1 108 ? -0.634 4.376 -25.930 1.00 90.50 108 LEU A O 1
ATOM 804 N N . GLN A 1 109 ? 0.654 3.826 -27.682 1.00 91.38 109 GLN A N 1
ATOM 805 C CA . GLN A 1 109 ? 0.569 5.150 -28.309 1.00 91.38 109 GLN A CA 1
ATOM 806 C C . GLN A 1 109 ? -0.869 5.538 -28.655 1.00 91.38 109 GLN A C 1
ATOM 808 O O . GLN A 1 109 ? -1.255 6.682 -28.422 1.00 91.38 109 GLN A O 1
ATOM 813 N N . ARG A 1 110 ? -1.675 4.593 -29.153 1.00 95.19 110 ARG A N 1
ATOM 814 C CA . ARG A 1 110 ? -3.095 4.845 -29.438 1.00 95.19 110 ARG A CA 1
ATOM 815 C C . ARG A 1 110 ? -3.872 5.214 -28.179 1.00 95.19 110 ARG A C 1
ATOM 817 O O . ARG A 1 110 ? -4.647 6.157 -28.227 1.00 95.19 110 ARG A O 1
ATOM 824 N N . VAL A 1 111 ? -3.639 4.517 -27.066 1.00 93.38 111 VAL A N 1
ATOM 825 C CA . VAL A 1 111 ? -4.302 4.824 -25.788 1.00 93.38 111 VAL A CA 1
ATOM 826 C C . VAL A 1 111 ? -3.923 6.219 -25.290 1.00 93.38 111 VAL A C 1
ATOM 828 O O . VAL A 1 111 ? -4.800 6.975 -24.893 1.00 93.38 111 VAL A O 1
ATOM 831 N N . VAL A 1 112 ? -2.639 6.588 -25.351 1.00 91.69 112 VAL A N 1
ATOM 832 C CA . VAL A 1 112 ? -2.172 7.915 -24.905 1.00 91.69 112 VAL A CA 1
ATOM 833 C C . VAL A 1 112 ? -2.766 9.041 -25.748 1.00 91.69 112 VAL A C 1
ATOM 835 O O . VAL A 1 112 ? -3.126 10.075 -25.207 1.00 91.69 112 VAL A O 1
ATOM 838 N N . GLN A 1 113 ? -2.891 8.851 -27.061 1.00 92.38 113 GLN A N 1
ATOM 839 C CA . GLN A 1 113 ? -3.477 9.854 -27.959 1.00 92.38 113 GLN A CA 1
ATOM 840 C C . GLN A 1 113 ? -4.996 10.014 -27.796 1.00 92.38 113 GLN A C 1
ATOM 842 O O . GLN A 1 113 ? -5.565 10.966 -28.323 1.00 92.38 113 GLN A O 1
ATOM 847 N N . GLN A 1 114 ? -5.655 9.070 -27.122 1.00 83.62 114 GLN A N 1
ATOM 848 C CA . GLN A 1 114 ? -7.097 9.071 -26.871 1.00 83.62 114 GLN A CA 1
ATOM 849 C C . GLN A 1 114 ? -7.476 9.606 -25.479 1.00 83.62 114 GLN A C 1
ATOM 851 O O . GLN A 1 114 ? -8.669 9.698 -25.191 1.00 83.62 114 GLN A O 1
ATOM 856 N N . ALA A 1 115 ? -6.494 9.917 -24.628 1.00 63.81 115 ALA A N 1
ATOM 857 C CA . ALA A 1 115 ? -6.672 10.474 -23.286 1.00 63.81 115 ALA A CA 1
ATOM 858 C C . ALA A 1 115 ? -6.529 12.002 -23.292 1.00 63.81 115 ALA A C 1
ATOM 860 O O . ALA A 1 115 ? -7.235 12.644 -22.482 1.00 63.81 115 ALA A O 1
#

Radius of gyration: 19.39 Å; chains: 1; bounding box: 45×34×49 Å

Secondary structure (DSSP, 8-state):
-HHHHIIIIIS---STTHHHHHTTTT-GGGGGEEEEEETTTTEEEEEETTTEEEEEEEETTTEEEES--SS--PPP-PPPP-TTS-TTGGGPPPPGGGS-TT--HHHHHHHHHT-